Protein AF-A0ABB0MV59-F1 (afdb_monomer)

Solvent-accessible surface area (backbone atoms only — not comparable to full-atom values): 9216 Å² total; per-residue (Å²): 132,87,84,81,88,89,88,84,82,90,87,86,90,86,86,88,83,87,84,91,82,91,83,87,83,91,87,90,88,86,78,86,83,82,90,78,93,70,85,70,74,89,66,72,80,82,77,83,71,72,89,76,70,71,73,76,52,48,68,71,62,55,67,70,45,99,69,87,51,72,79,64,61,74,44,46,90,64,86,70,94,66,78,90,69,59,82,79,73,51,80,80,67,83,74,87,55,64,52,76,43,59,46,84,85,83,60,47,76,77,44,76,52,63,60,81,76,81,78,82,128

Radius of gyration: 34.68 Å; Cα contacts (8 Å, |Δi|>4): 47; chains: 1; bounding box: 92×72×54 Å

Secondary structure (DSSP, 8-state):
-------------------------------------------------------PPPHHHHTTSSS--HHHHTT-SS--SS-SS-GGG-TT-----EEEEE-SSS--EEEEEEPPP----

pLDDT: mean 70.98, std 25.79, range [32.22, 98.38]

Sequence (121 aa):
MSGSNPKAAAAASAAGPGGLVAGKEEKKKAGGGVLNRLKARRQAPHHAADDGVGAAVTEQELLALDTIRPEHVLRLSRVTENYLCKPEDNIYSIDFTRFKIRDLETGTVLFEIAKPCVSGG

InterPro domains:
  IPR008015 GMP phosphodiesterase, delta subunit [PF05351] (88-117)
  IPR014756 Immunoglobulin E-set [SSF81296] (86-117)
  IPR037036 GMP phosphodiesterase, delta subunit superfamily [G3DSA:2.70.50.40] (55-121)
  IPR051519 PDE6D/unc-119 myristoyl-binding [PTHR12951] (14-118)

Nearest PDB structures (foldseek):
  7ok7-assembly1_I  TM=8.625E-01  e=9.254E-06  Homo sapiens

Mean predicted aligned error: 19.19 Å

Organism: Homo sapie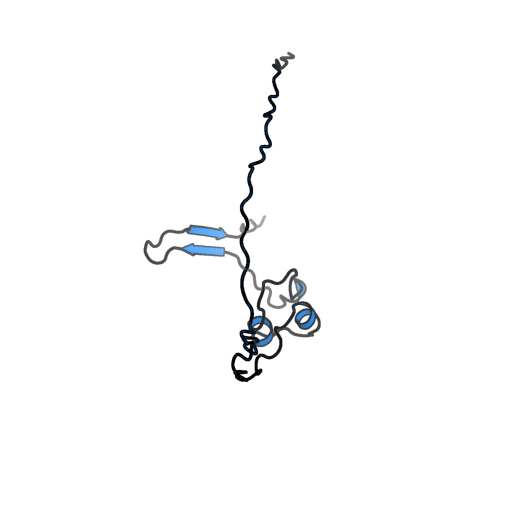ns (NCBI:txid9606)

Structure (mmCIF, N/CA/C/O backbone):
data_AF-A0ABB0MV59-F1
#
_entry.id   AF-A0ABB0MV59-F1
#
loop_
_atom_site.group_PDB
_atom_site.id
_atom_site.type_symbol
_atom_site.label_atom_id
_atom_site.label_alt_id
_atom_site.label_comp_id
_atom_site.label_asym_id
_atom_site.label_entity_id
_atom_site.label_seq_id
_atom_site.pdbx_PDB_ins_code
_atom_site.Cartn_x
_atom_site.Cartn_y
_atom_site.Cartn_z
_atom_site.occupancy
_atom_site.B_iso_or_equiv
_atom_site.auth_seq_id
_atom_site.auth_comp_id
_atom_site.auth_asym_id
_atom_site.auth_atom_id
_atom_site.pdbx_PDB_model_num
ATOM 1 N N . MET A 1 1 ? -15.413 51.330 8.757 1.00 45.03 1 MET A N 1
ATOM 2 C CA . MET A 1 1 ? -14.904 50.770 10.028 1.00 45.03 1 MET A CA 1
ATOM 3 C C . MET A 1 1 ? -14.125 49.498 9.690 1.00 45.03 1 MET A C 1
ATOM 5 O O . MET A 1 1 ? -14.717 48.443 9.604 1.00 45.03 1 MET A O 1
ATOM 9 N N . SER A 1 2 ? -12.868 49.530 9.238 1.00 42.66 2 SER A N 1
ATOM 10 C CA . SER A 1 2 ? -11.679 50.167 9.834 1.00 42.66 2 SER A CA 1
ATOM 11 C C . SER A 1 2 ? -11.594 49.922 11.341 1.00 42.66 2 SER A C 1
ATOM 13 O O . SER A 1 2 ? -12.434 50.427 12.081 1.00 42.66 2 SER A O 1
ATOM 15 N N . GLY A 1 3 ? -10.610 49.118 11.747 1.00 43.97 3 GLY A N 1
ATOM 16 C CA . GLY A 1 3 ? -10.424 48.585 13.099 1.00 43.97 3 GLY A CA 1
ATOM 17 C C . GLY A 1 3 ? -9.113 47.803 13.158 1.00 43.97 3 GLY A C 1
ATOM 18 O O . GLY A 1 3 ? -9.110 46.576 13.141 1.00 43.97 3 GLY A O 1
ATOM 19 N N . SER A 1 4 ? -7.997 48.529 13.098 1.00 54.97 4 SER A N 1
ATOM 20 C CA . SER A 1 4 ? -6.651 47.965 12.975 1.00 54.97 4 SER A CA 1
ATOM 21 C C . SER A 1 4 ? -6.142 47.301 14.257 1.00 54.97 4 SER A C 1
ATOM 23 O O . SER A 1 4 ? -6.467 47.704 15.370 1.00 54.97 4 SER A O 1
ATOM 25 N N . ASN A 1 5 ? -5.251 46.331 14.064 1.00 48.41 5 ASN A N 1
ATOM 26 C CA . ASN A 1 5 ? -4.416 45.701 15.085 1.00 48.41 5 ASN A CA 1
ATOM 27 C C . ASN A 1 5 ? -3.497 46.713 15.815 1.00 48.41 5 ASN A C 1
ATOM 29 O O . ASN A 1 5 ? -3.021 47.650 15.168 1.00 48.41 5 ASN A O 1
ATOM 33 N N . PRO A 1 6 ? -3.112 46.475 17.084 1.00 61.44 6 PRO A N 1
ATOM 34 C CA . PRO A 1 6 ? -1.878 47.012 1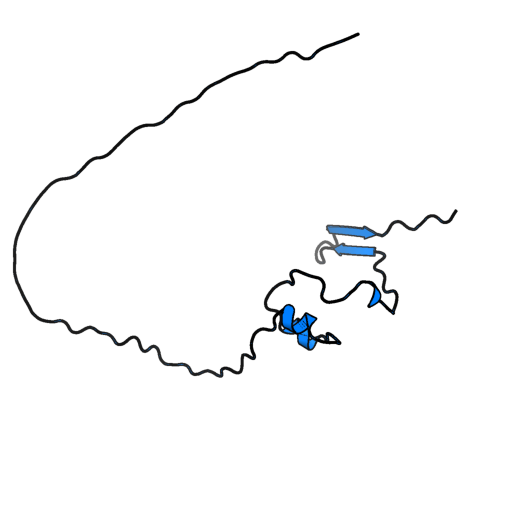7.648 1.00 61.44 6 PRO A CA 1
ATOM 35 C C . PRO A 1 6 ? -0.785 45.941 17.831 1.00 61.44 6 PRO A C 1
ATOM 37 O O . PRO A 1 6 ? -1.031 44.754 18.022 1.00 61.44 6 PRO A O 1
ATOM 40 N N . LYS A 1 7 ? 0.464 46.405 17.770 1.00 41.66 7 LYS A N 1
ATOM 41 C CA . LYS A 1 7 ? 1.715 45.633 17.763 1.00 41.66 7 LYS A CA 1
ATOM 42 C C . LYS A 1 7 ? 2.572 46.028 18.969 1.00 41.66 7 LYS A C 1
ATOM 44 O O . LYS A 1 7 ? 2.777 47.218 19.182 1.00 41.66 7 LYS A O 1
ATOM 49 N N . ALA A 1 8 ? 3.186 45.053 19.637 1.00 42.38 8 ALA A N 1
ATOM 50 C CA . ALA A 1 8 ? 4.416 45.207 20.427 1.00 42.38 8 ALA A CA 1
ATOM 51 C C . ALA A 1 8 ? 5.175 43.860 20.353 1.00 42.38 8 ALA A C 1
ATOM 53 O O . ALA A 1 8 ? 4.557 42.832 20.591 1.00 42.38 8 ALA A O 1
ATOM 54 N N . ALA A 1 9 ? 6.399 43.695 19.836 1.00 37.38 9 ALA A N 1
ATOM 55 C CA . ALA A 1 9 ? 7.664 44.442 19.907 1.00 37.38 9 ALA A CA 1
ATOM 56 C C . ALA A 1 9 ? 8.559 44.056 21.107 1.00 37.38 9 ALA A C 1
ATOM 58 O O . ALA A 1 9 ? 8.314 44.533 22.204 1.00 37.38 9 ALA A O 1
ATOM 59 N N . ALA A 1 10 ? 9.648 43.323 20.785 1.00 38.97 10 ALA A N 1
ATOM 60 C CA . ALA A 1 10 ? 11.014 43.410 21.355 1.00 38.97 10 ALA A CA 1
ATOM 61 C C . ALA A 1 10 ? 11.205 43.013 22.849 1.00 38.97 10 ALA A C 1
ATOM 63 O O . ALA A 1 10 ? 10.293 43.156 23.643 1.00 38.97 10 ALA A O 1
ATOM 64 N N . ALA A 1 11 ? 12.338 42.510 23.365 1.00 36.06 11 ALA A N 1
ATOM 65 C CA . ALA A 1 11 ? 13.629 42.002 22.848 1.00 36.06 11 ALA A CA 1
ATOM 66 C C . ALA A 1 11 ? 14.105 40.877 23.841 1.00 36.06 11 ALA A C 1
ATOM 68 O O . ALA A 1 11 ? 13.252 40.341 24.539 1.00 36.06 11 ALA A O 1
ATOM 69 N N . ALA A 1 12 ? 15.355 40.410 24.015 1.00 37.72 12 ALA A N 1
ATOM 70 C CA . ALA A 1 12 ? 16.694 40.759 23.514 1.00 37.72 12 ALA A CA 1
ATOM 71 C C . ALA A 1 12 ? 17.658 39.538 23.592 1.00 37.72 12 ALA A C 1
ATOM 73 O O . ALA A 1 12 ? 17.265 38.449 24.004 1.00 37.72 12 ALA A O 1
ATOM 74 N N . SER A 1 13 ? 18.925 39.730 23.210 1.00 39.53 13 SER A N 1
ATOM 75 C CA . SER A 1 13 ? 20.012 38.731 23.217 1.00 39.53 13 SER A CA 1
ATOM 76 C C . SER A 1 13 ? 20.725 38.586 24.573 1.00 39.53 13 SER A C 1
ATOM 78 O O . SER A 1 13 ? 20.823 39.560 25.316 1.00 39.53 13 SER A O 1
ATOM 80 N N . ALA A 1 14 ? 21.385 37.445 24.817 1.00 42.31 14 ALA A N 1
ATOM 81 C CA . ALA A 1 14 ? 22.545 37.361 25.716 1.00 42.31 14 ALA A CA 1
ATOM 82 C C . ALA A 1 14 ? 23.511 36.238 25.285 1.00 42.31 14 ALA A C 1
ATOM 84 O O . ALA A 1 14 ? 23.076 35.145 24.928 1.00 42.31 14 ALA A O 1
ATOM 85 N N . ALA A 1 15 ? 24.818 36.514 25.318 1.00 34.25 15 ALA A N 1
ATOM 86 C CA . ALA A 1 15 ? 25.889 35.558 25.020 1.00 34.25 15 ALA A CA 1
ATOM 87 C C . ALA A 1 15 ? 26.582 35.080 26.311 1.00 34.25 15 ALA A C 1
ATOM 89 O O . ALA A 1 15 ? 26.618 35.815 27.297 1.00 34.25 15 ALA A O 1
ATOM 90 N N . GLY A 1 16 ? 27.171 33.880 26.291 1.00 35.69 16 GLY A N 1
ATOM 91 C CA . GLY A 1 16 ? 27.962 33.323 27.396 1.00 35.69 16 GLY A CA 1
ATOM 92 C C . GLY A 1 16 ? 29.447 33.157 27.022 1.00 35.69 16 GLY A C 1
ATOM 93 O O . GLY A 1 16 ? 29.719 32.541 25.991 1.00 35.69 16 GLY A O 1
ATOM 94 N N . PRO A 1 17 ? 30.405 33.683 27.813 1.00 43.88 17 PRO A N 1
ATOM 95 C CA . PRO A 1 17 ? 31.842 33.5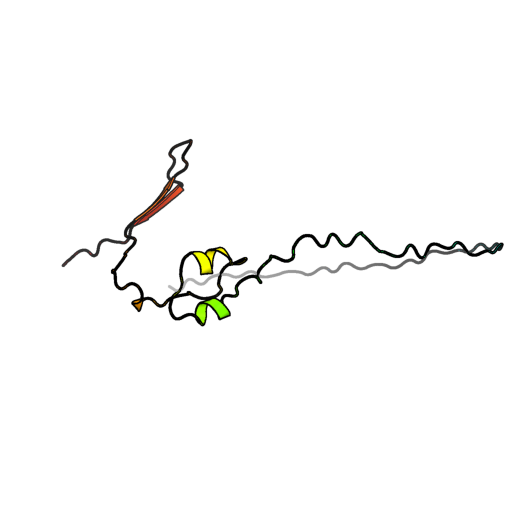36 27.563 1.00 43.88 17 PRO A CA 1
ATOM 96 C C . PRO A 1 17 ? 32.563 32.592 28.552 1.00 43.88 17 PRO A C 1
ATOM 98 O O . PRO A 1 17 ? 32.131 32.416 29.688 1.00 43.88 17 PRO A O 1
ATOM 101 N N . GLY A 1 18 ? 33.751 32.116 28.155 1.00 32.22 18 GLY A N 1
ATOM 102 C CA . GLY A 1 18 ? 34.775 31.543 29.048 1.00 32.22 18 GLY A CA 1
ATOM 103 C C . GLY A 1 18 ? 34.728 30.013 29.232 1.00 32.22 18 GLY A C 1
ATOM 104 O O . GLY A 1 18 ? 33.660 29.420 29.277 1.00 32.22 18 GLY A O 1
ATOM 105 N N . GLY A 1 19 ? 35.861 29.310 29.344 1.00 33.75 19 GLY A N 1
ATOM 106 C CA . GLY A 1 19 ? 37.255 29.774 29.280 1.00 33.75 19 GLY A CA 1
ATOM 107 C C . GLY A 1 19 ? 38.262 28.611 29.280 1.00 33.75 19 GLY A C 1
ATOM 108 O O . GLY A 1 19 ? 37.900 27.475 29.577 1.00 33.75 19 GLY A O 1
ATOM 109 N N . LEU A 1 20 ? 39.525 28.891 28.933 1.00 38.25 20 LEU A N 1
ATOM 110 C CA . LEU A 1 20 ? 40.618 27.907 28.930 1.00 38.25 20 LEU A CA 1
ATOM 111 C C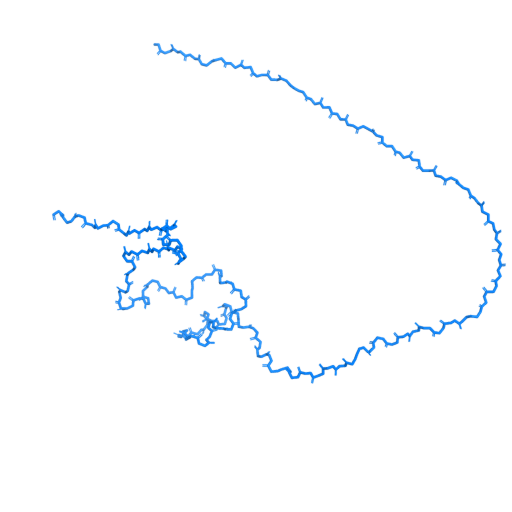 . LEU A 1 20 ? 41.488 28.014 30.192 1.00 38.25 20 LEU A C 1
ATOM 113 O O . LEU A 1 20 ? 41.897 29.110 30.562 1.00 38.25 20 LEU A O 1
ATOM 117 N N . VAL A 1 21 ? 41.866 26.867 30.762 1.00 41.94 21 VAL A N 1
ATOM 118 C CA . VAL A 1 21 ? 43.055 26.650 31.614 1.00 41.94 21 VAL A CA 1
ATOM 119 C C . VAL A 1 21 ? 43.341 25.134 31.545 1.00 41.94 21 VAL A C 1
ATOM 121 O O . VAL A 1 21 ? 42.414 24.350 31.700 1.00 41.94 21 VAL A O 1
ATOM 124 N N . ALA A 1 22 ? 44.492 24.598 31.119 1.00 35.44 22 ALA A N 1
ATOM 125 C CA . ALA A 1 22 ? 45.913 24.927 31.313 1.00 35.44 22 ALA A CA 1
ATOM 126 C C . ALA A 1 22 ? 46.456 24.493 32.692 1.00 35.44 22 ALA A C 1
ATOM 128 O O . ALA A 1 22 ? 46.539 25.289 33.623 1.00 35.44 22 ALA A O 1
ATOM 129 N N . GLY A 1 23 ? 46.844 23.214 32.799 1.00 41.12 23 GLY A N 1
ATOM 130 C CA . GLY A 1 23 ? 47.482 22.618 33.978 1.00 41.12 23 GLY A CA 1
ATOM 131 C C . GLY A 1 23 ? 48.948 22.226 33.739 1.00 41.12 23 GLY A C 1
ATOM 132 O O . GLY A 1 23 ? 49.269 21.550 32.763 1.00 41.12 23 GLY A O 1
ATOM 133 N N . LYS A 1 24 ? 49.817 22.653 34.659 1.00 42.78 24 LYS A N 1
ATOM 134 C CA . LYS A 1 24 ? 51.197 22.179 34.910 1.00 42.78 24 LYS A CA 1
ATOM 135 C 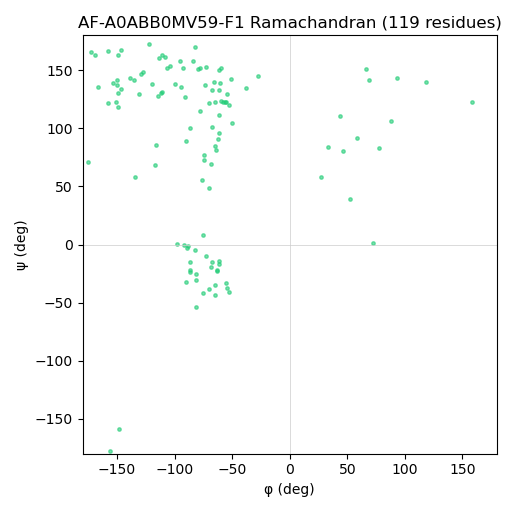C . LYS A 1 24 ? 51.151 20.899 35.800 1.00 42.78 24 LYS A C 1
ATOM 137 O O . LYS A 1 24 ? 50.081 20.595 36.310 1.00 42.78 24 LYS A O 1
ATOM 142 N N . GLU A 1 25 ? 52.191 20.094 36.074 1.00 37.97 25 GLU A N 1
ATOM 143 C CA . GLU A 1 25 ? 53.647 20.175 35.844 1.00 37.97 25 GLU A CA 1
ATOM 144 C C . GLU A 1 25 ? 54.322 18.768 35.866 1.00 37.97 25 GLU A C 1
ATOM 146 O O . GLU A 1 25 ? 53.750 17.776 36.307 1.00 37.97 25 GLU A O 1
ATOM 151 N N . GLU A 1 26 ? 55.569 18.735 35.391 1.00 38.34 26 GLU A N 1
ATOM 152 C CA . GLU A 1 26 ? 56.645 17.716 35.395 1.00 38.34 26 GLU A CA 1
ATOM 153 C C . GLU A 1 26 ? 56.758 16.633 36.516 1.00 38.34 26 GLU A C 1
ATOM 155 O O . GLU A 1 26 ? 56.655 16.957 37.696 1.00 38.34 26 GLU A O 1
ATOM 160 N N . LYS A 1 27 ? 57.206 15.395 36.160 1.00 39.19 27 LYS A N 1
ATOM 161 C CA . LYS A 1 27 ? 58.370 14.685 36.793 1.00 39.19 27 LYS A CA 1
ATOM 162 C C . LYS A 1 27 ? 58.899 13.449 36.022 1.00 39.19 27 LYS A C 1
ATOM 164 O O . LYS A 1 27 ? 58.143 12.580 35.606 1.00 39.19 27 LYS A O 1
ATOM 169 N N . LYS A 1 28 ? 60.233 13.336 35.896 1.00 41.44 28 LYS A N 1
ATOM 170 C CA . LYS A 1 28 ? 60.986 12.217 35.264 1.00 41.44 28 LYS A CA 1
ATOM 171 C C . LYS A 1 28 ? 61.104 10.957 36.146 1.00 41.44 28 LYS A C 1
ATOM 173 O O . LYS A 1 28 ? 61.330 11.103 37.345 1.00 41.44 28 LYS A O 1
ATOM 178 N N . LYS A 1 29 ? 61.227 9.769 35.521 1.00 34.50 29 LYS A N 1
ATOM 179 C CA . LYS A 1 29 ? 62.398 8.843 35.615 1.00 34.50 29 LYS A CA 1
ATOM 180 C C . LYS A 1 29 ? 62.308 7.712 34.565 1.00 34.50 29 LYS A C 1
ATOM 182 O O . LYS A 1 29 ? 61.265 7.518 33.956 1.00 34.50 29 LYS A O 1
ATOM 187 N N . ALA A 1 30 ? 63.433 7.039 34.307 1.00 41.75 30 ALA A N 1
ATOM 188 C CA . ALA A 1 30 ? 63.642 6.105 33.191 1.00 41.75 30 ALA A CA 1
ATOM 189 C C . ALA A 1 30 ? 63.778 4.635 33.639 1.00 41.75 30 ALA A C 1
ATOM 191 O O . ALA A 1 30 ? 64.137 4.389 34.790 1.00 41.75 30 ALA A O 1
ATOM 192 N N . GLY A 1 31 ? 63.620 3.682 32.707 1.00 35.91 31 GLY A N 1
ATOM 193 C CA . GLY A 1 31 ? 64.134 2.311 32.859 1.00 35.91 31 GLY A CA 1
ATOM 194 C C . GLY A 1 31 ? 63.444 1.243 31.998 1.00 35.91 31 GLY A C 1
ATOM 195 O O . GLY A 1 31 ? 62.251 1.032 32.161 1.00 35.91 31 GLY A O 1
ATOM 196 N N . GLY A 1 32 ? 64.223 0.528 31.165 1.00 37.97 32 GLY A N 1
ATOM 197 C CA . GLY A 1 32 ? 63.850 -0.732 30.481 1.00 37.97 32 GLY A CA 1
ATOM 198 C C . GLY A 1 32 ? 62.774 -0.614 29.381 1.00 37.97 32 GLY A C 1
ATOM 199 O O . GLY A 1 32 ? 61.831 0.147 29.499 1.00 37.97 32 GLY A O 1
ATOM 200 N N . GLY A 1 33 ? 62.825 -1.315 28.248 1.00 48.56 33 GLY A N 1
ATOM 201 C CA . GLY A 1 33 ? 63.574 -2.529 27.915 1.00 48.56 33 GLY A CA 1
ATOM 202 C C . GLY A 1 33 ? 62.604 -3.673 27.568 1.00 48.56 33 GLY A C 1
ATOM 203 O O . GLY A 1 33 ? 61.592 -3.831 28.232 1.00 48.56 33 GLY A O 1
ATOM 204 N N . VAL A 1 34 ? 62.936 -4.466 26.541 1.00 53.41 34 VAL A N 1
ATOM 205 C CA . VAL A 1 34 ? 62.308 -5.750 26.127 1.00 53.41 34 VAL A CA 1
ATOM 206 C C . VAL A 1 34 ? 60.803 -5.804 25.760 1.00 53.41 34 VAL A C 1
ATOM 208 O O . VAL A 1 34 ? 59.928 -6.154 26.541 1.00 53.41 34 VAL A O 1
ATOM 211 N N . LEU A 1 35 ? 60.543 -5.626 24.458 1.00 56.75 35 LEU A N 1
ATOM 212 C CA . LEU A 1 35 ? 59.888 -6.616 23.575 1.00 56.75 35 LEU A CA 1
ATOM 213 C C . LEU A 1 35 ? 58.807 -7.562 24.168 1.00 56.75 35 LEU A C 1
ATOM 215 O O . LEU A 1 35 ? 59.078 -8.747 24.348 1.00 56.75 35 LEU A O 1
ATOM 219 N N . ASN A 1 36 ? 57.542 -7.126 24.265 1.00 51.47 36 ASN A N 1
ATOM 220 C CA . ASN A 1 36 ? 56.398 -8.033 24.501 1.00 51.47 36 ASN A CA 1
ATOM 221 C C . ASN A 1 36 ? 55.365 -8.075 23.353 1.00 51.47 36 ASN A C 1
ATOM 223 O O . ASN A 1 36 ? 54.221 -7.644 23.452 1.00 51.47 36 ASN A O 1
ATOM 227 N N . ARG A 1 37 ? 55.810 -8.649 22.231 1.00 57.81 37 ARG A N 1
ATOM 228 C CA . ARG A 1 37 ? 55.186 -9.808 21.552 1.00 57.81 37 ARG A CA 1
ATOM 229 C C . ARG A 1 37 ? 53.665 -10.052 21.729 1.00 57.81 37 ARG A C 1
ATOM 231 O O . ARG A 1 37 ? 53.273 -11.158 22.081 1.00 57.81 37 ARG A O 1
ATOM 238 N N . LEU A 1 38 ? 52.801 -9.100 21.367 1.00 50.78 38 LEU A N 1
ATOM 239 C CA . LEU A 1 38 ? 51.363 -9.349 21.136 1.00 50.78 38 LEU A CA 1
ATOM 240 C C . LEU A 1 38 ? 50.840 -8.689 19.846 1.00 50.78 38 LEU A C 1
ATOM 242 O O . LEU A 1 38 ? 49.835 -7.983 19.835 1.00 50.78 38 LEU A O 1
ATOM 246 N N . LYS A 1 39 ? 51.440 -9.037 18.697 1.00 49.88 39 LYS A N 1
ATOM 247 C CA . LYS A 1 39 ? 50.647 -9.120 17.455 1.00 49.88 39 LYS A CA 1
ATOM 248 C C . LYS A 1 39 ? 49.801 -10.391 17.519 1.00 49.88 39 LYS A C 1
ATOM 250 O O . LYS A 1 39 ? 50.083 -11.376 16.840 1.00 49.88 39 LYS A O 1
ATOM 255 N N . ALA A 1 40 ? 48.775 -10.355 18.370 1.00 46.75 40 ALA A N 1
ATOM 256 C CA . ALA A 1 40 ? 47.678 -11.306 18.330 1.00 46.75 40 ALA A CA 1
ATOM 257 C C . ALA A 1 40 ? 47.002 -11.153 16.963 1.00 46.75 40 ALA A C 1
ATOM 259 O O . ALA A 1 40 ? 46.218 -10.235 16.723 1.00 46.75 40 ALA A O 1
ATOM 260 N N . ARG A 1 41 ? 47.407 -12.025 16.037 1.00 52.06 41 ARG A N 1
ATOM 261 C CA . ARG A 1 41 ? 46.828 -12.210 14.710 1.00 52.06 41 ARG A CA 1
ATOM 262 C C . ARG A 1 41 ? 45.321 -12.359 14.899 1.00 52.06 41 ARG A C 1
ATOM 264 O O . ARG A 1 41 ? 44.872 -13.400 15.368 1.00 52.06 41 ARG A O 1
ATOM 271 N N . ARG A 1 42 ? 44.561 -11.303 14.571 1.00 59.12 42 ARG A N 1
ATOM 272 C CA . ARG A 1 42 ? 43.093 -11.315 14.522 1.00 59.12 42 ARG A CA 1
ATOM 273 C C . ARG A 1 42 ? 42.660 -12.280 13.424 1.00 59.12 42 ARG A C 1
ATOM 275 O O . ARG A 1 42 ? 42.372 -11.882 12.303 1.00 59.12 42 ARG A O 1
ATOM 282 N N . GLN A 1 43 ? 42.659 -13.556 13.763 1.00 53.12 43 GLN A N 1
ATOM 283 C CA . GLN A 1 43 ? 41.898 -14.582 13.087 1.00 53.12 43 GLN A CA 1
ATOM 284 C C . GLN A 1 43 ? 40.906 -15.087 14.119 1.00 53.12 43 GLN A C 1
ATOM 286 O O . GLN A 1 43 ? 41.148 -16.057 14.831 1.00 53.12 43 GLN A O 1
ATOM 291 N N . ALA A 1 44 ? 39.783 -14.369 14.194 1.00 41.66 44 ALA A N 1
ATOM 292 C CA . ALA A 1 44 ? 38.537 -15.047 14.495 1.00 41.66 44 ALA A CA 1
ATOM 293 C C . ALA A 1 44 ? 38.422 -16.234 13.518 1.00 41.66 44 ALA A C 1
ATOM 295 O O . ALA A 1 44 ? 38.859 -16.100 12.366 1.00 41.66 44 ALA A O 1
ATOM 296 N N . PRO A 1 45 ? 37.898 -17.390 13.952 1.00 39.97 45 PRO A N 1
ATOM 297 C CA . PRO A 1 45 ? 37.647 -18.478 13.025 1.00 39.97 45 PRO A CA 1
ATOM 298 C C . PRO A 1 45 ? 36.773 -17.946 11.889 1.00 39.97 45 PRO A C 1
ATOM 300 O O . PRO A 1 45 ? 35.733 -17.333 12.139 1.00 39.97 45 PRO A O 1
ATOM 303 N N . HIS A 1 46 ? 37.193 -18.188 10.645 1.00 47.94 46 HIS A N 1
ATOM 304 C CA . HIS A 1 46 ? 36.261 -18.163 9.528 1.00 47.94 46 HIS A CA 1
ATOM 305 C C . HIS A 1 46 ? 35.247 -19.277 9.793 1.00 47.94 46 HIS A C 1
ATOM 307 O O . HIS A 1 46 ? 35.448 -20.425 9.400 1.00 47.94 46 HIS A O 1
ATOM 313 N N . HIS A 1 47 ? 34.153 -18.930 10.469 1.00 43.91 47 HIS A N 1
ATOM 314 C CA . HIS A 1 47 ? 32.897 -19.630 10.284 1.00 43.91 47 HIS A CA 1
ATOM 315 C C . HIS A 1 47 ? 32.474 -19.361 8.842 1.00 43.91 47 HIS A C 1
ATOM 317 O O . HIS A 1 47 ? 31.720 -18.435 8.562 1.00 43.91 47 HIS A O 1
ATOM 323 N N . ALA A 1 48 ? 33.006 -20.173 7.927 1.00 44.91 48 ALA A N 1
ATOM 324 C CA . ALA A 1 48 ? 32.438 -20.390 6.608 1.00 44.91 48 ALA A CA 1
ATOM 325 C C . ALA A 1 48 ? 31.122 -21.161 6.797 1.00 44.91 48 ALA A C 1
ATOM 327 O O . ALA A 1 48 ? 31.027 -22.356 6.528 1.00 44.91 48 ALA A O 1
ATOM 328 N N . ALA A 1 49 ? 30.141 -20.472 7.374 1.00 45.09 49 ALA A N 1
ATOM 329 C CA . ALA A 1 49 ? 28.768 -20.913 7.458 1.00 45.09 49 ALA A CA 1
ATOM 330 C C . ALA A 1 49 ? 28.058 -20.380 6.214 1.00 45.09 49 ALA A C 1
ATOM 332 O O . ALA A 1 49 ? 27.538 -19.272 6.233 1.00 45.09 49 ALA A O 1
ATOM 333 N N . ASP A 1 50 ? 28.107 -21.189 5.157 1.00 47.59 50 ASP A N 1
ATOM 334 C CA . ASP A 1 50 ? 27.074 -21.261 4.123 1.00 47.59 50 ASP A CA 1
ATOM 335 C C . ASP A 1 50 ? 26.569 -19.903 3.588 1.00 47.59 50 ASP A C 1
ATOM 337 O O . ASP A 1 50 ? 25.491 -19.431 3.948 1.00 47.59 50 ASP A O 1
ATOM 341 N N . ASP A 1 51 ? 27.323 -19.293 2.663 1.00 48.09 51 ASP A N 1
ATOM 342 C CA . ASP A 1 51 ? 26.888 -18.130 1.864 1.00 48.09 51 ASP A CA 1
ATOM 343 C C . ASP A 1 51 ? 25.803 -18.516 0.822 1.00 48.09 51 ASP A C 1
ATOM 345 O O . ASP A 1 51 ? 25.844 -18.149 -0.352 1.00 48.09 51 ASP A 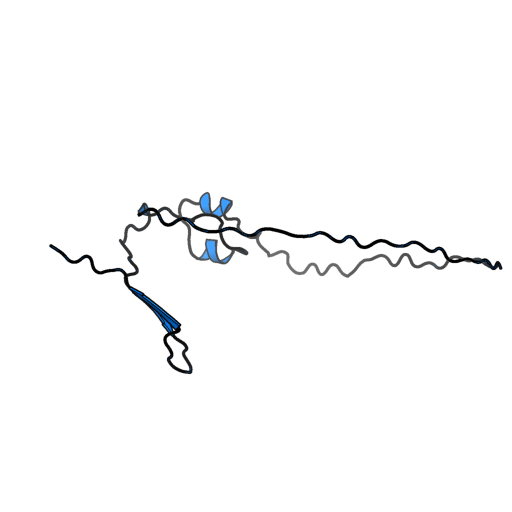O 1
ATOM 349 N N . GLY A 1 52 ? 24.776 -19.244 1.273 1.00 51.09 52 GLY A N 1
ATOM 350 C CA . GLY A 1 52 ? 23.493 -19.440 0.596 1.00 51.09 52 GLY A CA 1
ATOM 351 C C . GLY A 1 52 ? 22.572 -18.214 0.686 1.00 51.09 52 GLY A C 1
ATOM 352 O O . GLY A 1 52 ? 21.407 -18.279 0.289 1.00 51.09 52 GLY A O 1
ATOM 353 N N . VAL A 1 53 ? 23.074 -17.080 1.193 1.00 54.28 53 VAL A N 1
ATOM 354 C CA . VAL A 1 53 ? 22.374 -15.789 1.221 1.00 54.28 53 VAL A CA 1
ATOM 355 C C . VAL A 1 53 ? 22.360 -15.200 -0.190 1.00 54.28 53 VAL A C 1
ATOM 357 O O . VAL A 1 53 ? 23.122 -14.296 -0.530 1.00 54.28 53 VAL A O 1
ATOM 360 N N . GLY A 1 54 ? 21.472 -15.729 -1.035 1.00 60.28 54 GLY A N 1
ATOM 361 C CA . GLY A 1 54 ? 21.221 -15.182 -2.364 1.00 60.28 54 GLY A CA 1
ATOM 362 C C . GLY A 1 54 ? 20.904 -13.691 -2.257 1.00 60.28 54 GLY A C 1
ATOM 363 O O . GLY A 1 54 ? 19.930 -13.328 -1.589 1.00 60.28 54 GLY A O 1
ATOM 364 N N . ALA A 1 55 ? 21.732 -12.864 -2.907 1.00 68.12 55 ALA A N 1
ATOM 365 C CA . ALA A 1 55 ? 21.798 -11.408 -2.752 1.00 68.12 55 ALA A CA 1
ATOM 366 C C . ALA A 1 55 ? 20.424 -10.746 -2.557 1.00 68.12 55 ALA A C 1
ATOM 368 O O . ALA A 1 55 ? 19.464 -11.080 -3.257 1.00 68.12 55 ALA A O 1
ATOM 369 N N . ALA A 1 56 ? 20.331 -9.830 -1.587 1.00 78.62 56 ALA A N 1
ATOM 370 C CA . ALA A 1 56 ? 19.085 -9.140 -1.264 1.00 78.62 56 ALA A CA 1
ATOM 371 C C . ALA A 1 56 ? 18.525 -8.450 -2.516 1.00 78.62 56 ALA A C 1
ATOM 373 O O . ALA A 1 56 ? 19.212 -7.630 -3.123 1.00 78.62 56 ALA A O 1
ATOM 374 N N . VAL A 1 57 ? 17.291 -8.803 -2.886 1.00 90.06 57 VAL A N 1
ATOM 375 C CA . VAL A 1 57 ? 16.667 -8.318 -4.121 1.00 90.06 57 VAL A CA 1
ATOM 376 C C . VAL A 1 57 ? 16.416 -6.821 -3.997 1.00 90.06 57 VAL A C 1
ATOM 378 O O . VAL A 1 57 ? 15.897 -6.342 -2.986 1.00 90.06 57 VAL A O 1
ATOM 381 N N . THR A 1 58 ? 16.796 -6.078 -5.026 1.00 93.62 58 THR A N 1
ATOM 382 C CA . THR A 1 58 ? 16.598 -4.635 -5.112 1.00 93.62 58 THR A CA 1
ATOM 383 C C . THR A 1 58 ? 15.293 -4.302 -5.831 1.00 93.62 58 THR A C 1
ATOM 385 O O . THR A 1 58 ? 14.832 -5.029 -6.707 1.00 93.62 58 THR A O 1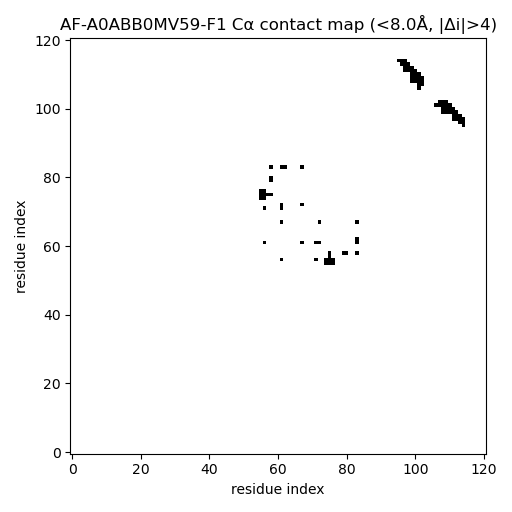
ATOM 388 N N . GLU A 1 59 ? 14.705 -3.152 -5.504 1.00 95.44 59 GLU A N 1
ATOM 389 C CA . GLU A 1 59 ? 13.535 -2.619 -6.216 1.00 95.44 59 GLU A CA 1
ATOM 390 C C . GLU A 1 59 ? 13.782 -2.493 -7.728 1.00 95.44 59 GLU A C 1
ATOM 392 O O . GLU A 1 59 ? 12.910 -2.823 -8.524 1.00 95.44 59 GLU A O 1
ATOM 397 N N . GLN A 1 60 ? 14.996 -2.103 -8.132 1.00 93.88 60 GLN A N 1
ATOM 398 C CA . GLN A 1 60 ? 15.368 -1.966 -9.540 1.00 93.88 60 GLN A CA 1
ATOM 399 C C . GLN A 1 60 ? 15.360 -3.305 -10.294 1.00 93.88 60 GLN A C 1
ATOM 401 O O . GLN A 1 60 ? 15.007 -3.334 -11.471 1.00 93.88 60 GLN A O 1
ATOM 406 N N . GLU A 1 61 ? 15.726 -4.406 -9.631 1.00 94.19 61 GLU A N 1
ATOM 407 C CA . GLU A 1 61 ? 15.620 -5.756 -10.196 1.00 94.19 61 GLU A CA 1
ATOM 408 C C . GLU A 1 61 ? 14.157 -6.191 -10.318 1.00 94.19 61 GLU A C 1
ATOM 410 O O . GLU A 1 61 ? 13.796 -6.792 -11.323 1.00 94.19 61 GLU A O 1
ATOM 415 N N . LEU A 1 62 ? 13.298 -5.847 -9.347 1.00 95.62 62 LEU A N 1
ATOM 416 C CA . LEU A 1 62 ? 11.860 -6.136 -9.421 1.00 95.62 62 LEU A CA 1
ATOM 417 C C . LEU A 1 62 ? 11.169 -5.375 -10.556 1.00 95.62 62 LEU A C 1
ATOM 419 O O . LEU A 1 62 ? 10.383 -5.966 -11.289 1.00 95.62 62 LEU A O 1
ATOM 423 N N . LEU A 1 63 ? 11.488 -4.089 -10.722 1.00 94.44 63 LEU A N 1
ATOM 424 C CA . LEU A 1 63 ? 10.959 -3.236 -11.792 1.00 94.44 63 LEU A CA 1
ATOM 425 C C . LEU A 1 63 ? 11.444 -3.645 -13.195 1.00 94.44 63 LEU A C 1
ATOM 427 O O . LEU A 1 63 ? 10.873 -3.200 -14.187 1.00 94.44 63 LEU A O 1
ATOM 431 N N . ALA A 1 64 ? 12.484 -4.479 -13.287 1.00 93.75 64 ALA A N 1
ATOM 432 C CA . ALA A 1 64 ? 12.966 -5.056 -14.541 1.00 93.75 64 ALA A CA 1
ATOM 433 C C . ALA A 1 64 ? 12.272 -6.385 -14.915 1.00 93.75 64 ALA A C 1
ATOM 435 O O . ALA A 1 64 ? 12.591 -6.956 -15.958 1.00 93.75 64 ALA A O 1
ATOM 436 N N . LEU A 1 65 ? 11.353 -6.896 -14.085 1.00 93.19 65 LEU A N 1
ATOM 437 C CA . LEU A 1 65 ? 10.589 -8.116 -14.355 1.00 93.19 65 LEU A CA 1
ATOM 438 C C . LEU A 1 65 ? 9.237 -7.792 -15.002 1.00 93.19 65 LEU A C 1
ATOM 440 O O . LEU A 1 65 ? 8.481 -6.975 -14.485 1.00 93.19 65 LEU A O 1
ATOM 444 N N . ASP A 1 66 ? 8.869 -8.542 -16.044 1.00 92.88 66 ASP A N 1
ATOM 445 C CA . ASP A 1 66 ? 7.546 -8.443 -16.688 1.00 92.88 66 ASP A CA 1
ATOM 446 C C . ASP A 1 66 ? 6.383 -8.824 -15.752 1.00 92.88 66 ASP A C 1
ATOM 448 O O . ASP A 1 66 ? 5.226 -8.488 -15.998 1.00 92.88 66 ASP A O 1
ATOM 452 N N . THR A 1 67 ? 6.647 -9.599 -14.696 1.00 95.25 67 THR A N 1
ATOM 453 C CA . THR A 1 67 ? 5.630 -10.030 -13.727 1.00 95.25 67 THR A CA 1
ATOM 454 C C . THR A 1 67 ? 6.250 -10.254 -12.354 1.00 95.25 67 THR A C 1
ATOM 456 O O . THR A 1 67 ? 7.138 -11.092 -12.169 1.00 95.25 67 THR A O 1
ATOM 459 N N . ILE A 1 68 ? 5.734 -9.538 -11.358 1.00 96.25 68 ILE A N 1
ATOM 460 C CA . ILE A 1 68 ? 6.158 -9.666 -9.965 1.00 96.25 68 ILE A CA 1
ATOM 461 C C . ILE A 1 68 ? 5.284 -10.710 -9.264 1.00 96.25 68 ILE A C 1
ATOM 463 O O . ILE A 1 68 ? 4.057 -10.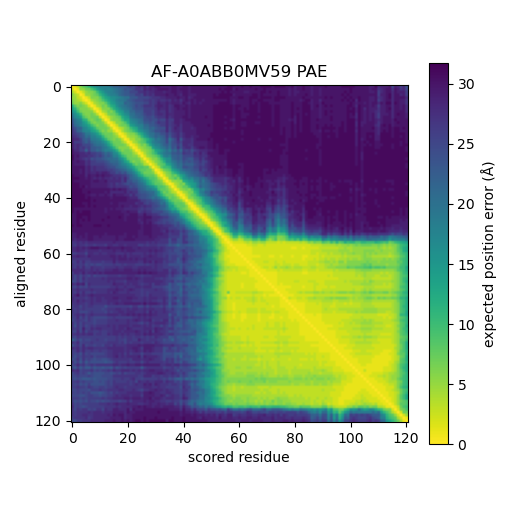647 -9.291 1.00 96.25 68 ILE A O 1
ATOM 467 N N . ARG A 1 69 ? 5.937 -11.693 -8.641 1.00 95.50 69 ARG A N 1
ATOM 468 C CA . ARG A 1 69 ? 5.315 -12.817 -7.931 1.00 95.50 69 ARG A CA 1
ATOM 469 C C . ARG A 1 69 ? 5.619 -12.723 -6.426 1.00 95.50 69 ARG A C 1
ATOM 471 O O . ARG A 1 69 ? 6.582 -12.043 -6.059 1.00 95.50 69 ARG A O 1
ATOM 478 N N . PRO A 1 70 ? 4.851 -13.390 -5.540 1.00 96.31 70 PRO A N 1
ATOM 479 C CA . PRO A 1 70 ? 5.053 -13.302 -4.091 1.00 96.31 70 PRO A CA 1
ATOM 480 C C . PRO A 1 70 ? 6.489 -13.609 -3.640 1.00 96.31 70 PRO A C 1
ATOM 482 O O . PRO A 1 70 ? 7.044 -12.897 -2.807 1.00 96.31 70 PRO A O 1
ATOM 485 N N . GLU A 1 71 ? 7.137 -14.611 -4.236 1.00 94.38 71 GLU A N 1
ATOM 486 C CA . GLU A 1 71 ? 8.521 -14.984 -3.923 1.00 94.38 71 GLU A CA 1
ATOM 487 C C . GLU A 1 71 ? 9.557 -13.892 -4.247 1.00 94.38 71 GLU A C 1
ATOM 489 O O . GLU A 1 71 ? 10.632 -13.875 -3.647 1.00 94.38 71 GLU A O 1
ATOM 494 N N . HIS A 1 72 ? 9.243 -12.962 -5.158 1.00 93.31 72 HIS A N 1
ATOM 495 C CA . HIS A 1 72 ? 10.138 -11.860 -5.504 1.00 93.31 72 HIS A CA 1
ATOM 496 C C . HIS A 1 72 ? 10.135 -10.788 -4.399 1.00 93.31 72 HIS A C 1
ATOM 498 O O . HIS A 1 72 ? 11.195 -10.300 -4.009 1.00 93.31 72 HIS A O 1
ATOM 504 N N . VAL A 1 73 ? 8.958 -10.462 -3.847 1.00 95.31 73 VAL A N 1
ATOM 505 C CA . VAL A 1 73 ? 8.806 -9.425 -2.805 1.00 95.31 73 VAL A CA 1
ATOM 506 C C . VAL A 1 73 ? 9.142 -9.920 -1.398 1.00 95.31 73 VAL A C 1
ATOM 508 O O . VAL A 1 73 ? 9.596 -9.130 -0.576 1.00 95.31 73 VAL A O 1
ATOM 511 N N . LEU A 1 74 ? 9.020 -11.225 -1.121 1.00 95.00 74 LEU A N 1
ATOM 512 C CA . LEU A 1 74 ? 9.409 -11.825 0.169 1.00 95.00 74 LEU A CA 1
ATOM 513 C C . LEU A 1 74 ? 10.908 -11.677 0.502 1.00 95.00 74 LEU A C 1
ATOM 515 O O . LEU A 1 74 ? 11.304 -11.897 1.645 1.00 95.00 74 LEU A O 1
ATOM 519 N N . ARG A 1 75 ? 11.742 -11.314 -0.481 1.00 90.62 75 ARG A N 1
ATOM 520 C CA . ARG A 1 75 ? 13.192 -11.100 -0.329 1.00 90.62 75 ARG A CA 1
ATOM 521 C C . ARG A 1 75 ? 13.587 -9.626 -0.163 1.00 90.62 75 ARG A C 1
ATOM 523 O O . ARG A 1 75 ? 14.779 -9.342 -0.042 1.00 90.62 75 ARG A O 1
ATOM 530 N N . LEU A 1 76 ? 12.626 -8.698 -0.156 1.00 94.06 76 LEU A N 1
ATOM 531 C CA . LEU A 1 76 ? 12.882 -7.279 0.094 1.00 94.06 76 LEU A CA 1
ATOM 532 C C . LEU A 1 76 ? 13.275 -7.052 1.560 1.00 94.06 76 LEU A C 1
ATOM 534 O O . LEU A 1 76 ? 12.510 -7.339 2.477 1.00 94.06 76 LEU A O 1
ATOM 538 N N . SER A 1 77 ? 14.462 -6.485 1.782 1.00 94.56 77 SER A N 1
ATOM 539 C CA . SER A 1 77 ? 14.961 -6.122 3.118 1.00 94.56 77 SER A CA 1
ATOM 540 C C . SER A 1 77 ? 14.570 -4.707 3.567 1.00 94.56 77 SER A C 1
ATOM 542 O O . SER A 1 77 ? 14.899 -4.297 4.681 1.00 94.56 77 SER A O 1
ATOM 544 N N . ARG A 1 78 ? 13.893 -3.943 2.701 1.00 94.12 78 ARG A N 1
ATOM 545 C CA . ARG A 1 78 ? 13.453 -2.562 2.934 1.00 94.12 78 ARG A CA 1
ATOM 546 C C . ARG A 1 78 ? 12.153 -2.267 2.184 1.00 94.12 78 ARG A C 1
ATOM 548 O O . ARG A 1 78 ? 11.803 -2.987 1.252 1.00 94.12 78 ARG A O 1
ATOM 555 N N . VAL A 1 79 ? 11.472 -1.192 2.579 1.00 96.25 79 VAL A N 1
ATOM 556 C CA . VAL A 1 79 ? 10.358 -0.618 1.807 1.00 96.25 79 VAL A CA 1
ATOM 557 C C . VAL A 1 79 ? 10.837 -0.157 0.427 1.00 96.25 79 VAL A C 1
ATOM 559 O O . VAL A 1 79 ? 12.001 0.224 0.280 1.00 96.25 79 VAL A O 1
ATOM 562 N N . THR A 1 80 ? 9.949 -0.190 -0.566 1.00 97.00 80 THR A N 1
ATOM 563 C CA . THR A 1 80 ? 10.215 0.397 -1.884 1.00 97.00 80 THR A CA 1
ATOM 564 C C . THR A 1 80 ? 10.012 1.910 -1.852 1.00 97.00 80 THR A C 1
ATOM 566 O O . THR A 1 80 ? 9.218 2.431 -1.067 1.00 97.00 80 THR A O 1
ATOM 569 N N . GLU A 1 81 ? 10.746 2.616 -2.702 1.00 96.62 81 GLU A N 1
ATOM 570 C CA . GLU A 1 81 ? 10.620 4.057 -2.920 1.00 96.62 81 GLU A CA 1
ATOM 571 C C . GLU A 1 81 ? 9.463 4.365 -3.886 1.00 96.62 81 GLU A C 1
ATOM 573 O O . GLU A 1 81 ? 8.794 5.388 -3.742 1.00 96.62 81 GLU A O 1
ATOM 578 N N . ASN A 1 82 ? 9.177 3.454 -4.825 1.00 95.88 82 ASN A N 1
ATOM 579 C CA . ASN A 1 82 ? 8.116 3.578 -5.823 1.00 95.88 82 ASN A CA 1
ATOM 580 C C . ASN A 1 82 ? 7.113 2.412 -5.760 1.00 95.88 82 ASN A C 1
ATOM 582 O O . ASN A 1 82 ? 7.300 1.411 -5.057 1.00 95.88 82 ASN A O 1
ATOM 586 N N . TYR A 1 83 ? 6.031 2.537 -6.533 1.00 96.75 83 TYR A N 1
ATOM 587 C CA . TYR A 1 83 ? 5.103 1.437 -6.788 1.00 96.75 83 TYR A CA 1
ATOM 588 C C . TYR A 1 83 ? 5.723 0.413 -7.743 1.00 96.75 83 TYR A C 1
ATOM 590 O O . TYR A 1 83 ? 6.314 0.769 -8.759 1.00 96.75 83 TYR A O 1
ATOM 598 N N . LEU A 1 84 ? 5.529 -0.868 -7.428 1.00 96.75 84 LEU A N 1
ATOM 599 C CA . LEU A 1 84 ? 6.002 -2.003 -8.226 1.00 96.75 84 LEU A CA 1
ATOM 600 C C . LEU A 1 84 ? 5.075 -2.366 -9.405 1.00 96.75 84 LEU A C 1
ATOM 602 O O . LEU A 1 84 ? 5.392 -3.259 -10.183 1.00 96.75 84 LEU A O 1
ATOM 606 N N . CYS A 1 85 ? 3.928 -1.701 -9.529 1.00 96.12 85 CYS A N 1
ATOM 607 C CA . CYS A 1 85 ? 2.951 -1.881 -10.600 1.00 96.12 85 CYS A CA 1
ATOM 608 C C . CYS A 1 85 ? 2.261 -0.549 -10.920 1.00 96.12 85 CYS A C 1
ATOM 610 O O . CYS A 1 85 ? 2.369 0.425 -10.166 1.00 96.12 85 CYS A O 1
ATOM 612 N N . LYS A 1 86 ? 1.548 -0.502 -12.044 1.00 95.56 86 LYS A N 1
ATOM 613 C CA . LYS A 1 86 ? 0.748 0.645 -12.475 1.00 95.56 86 LYS A CA 1
ATOM 614 C C . LYS A 1 86 ? -0.718 0.473 -12.050 1.00 95.56 86 LYS A C 1
ATOM 616 O O . LYS A 1 86 ? -1.168 -0.660 -11.870 1.00 95.56 86 LYS A O 1
ATOM 621 N N . PRO A 1 87 ? -1.508 1.558 -11.937 1.00 96.94 87 PRO A N 1
ATOM 622 C CA . PRO A 1 87 ? -2.944 1.458 -11.662 1.00 96.94 87 PRO A CA 1
ATOM 623 C C . PRO A 1 87 ? -3.704 0.588 -12.676 1.00 96.94 87 PRO A C 1
ATOM 625 O O . PRO A 1 87 ? -4.651 -0.103 -12.303 1.00 96.94 87 PRO A O 1
ATOM 628 N N . GLU A 1 88 ? -3.267 0.587 -13.938 1.00 97.56 88 GLU A N 1
ATOM 629 C CA . GLU A 1 88 ? -3.875 -0.182 -15.031 1.00 97.56 88 GLU A CA 1
ATOM 630 C C . GLU A 1 88 ? -3.697 -1.703 -14.875 1.00 97.56 88 GLU A C 1
ATOM 632 O O . GLU A 1 88 ? -4.477 -2.467 -15.443 1.00 97.56 88 GLU A O 1
ATOM 637 N N . ASP A 1 89 ? -2.736 -2.157 -14.059 1.00 96.44 89 ASP A N 1
ATOM 638 C CA . ASP A 1 89 ? -2.506 -3.583 -13.790 1.00 96.44 89 ASP A CA 1
ATOM 639 C C . ASP A 1 89 ? -3.607 -4.188 -12.886 1.00 96.44 89 ASP A C 1
ATOM 641 O O . ASP A 1 89 ? -3.715 -5.410 -12.753 1.00 96.44 89 ASP A O 1
ATOM 645 N N . ASN A 1 90 ? -4.489 -3.361 -12.303 1.00 97.44 90 ASN A N 1
ATOM 646 C CA . ASN A 1 90 ? -5.690 -3.796 -11.578 1.00 97.44 90 ASN A CA 1
ATOM 647 C C . ASN A 1 90 ? -6.817 -4.243 -12.536 1.00 97.44 90 ASN A C 1
ATOM 649 O O . ASN A 1 90 ? -7.952 -3.766 -12.473 1.00 97.44 90 ASN A O 1
ATOM 653 N N . ILE A 1 91 ? -6.517 -5.205 -13.412 1.00 98.00 91 ILE A N 1
ATOM 654 C CA . ILE A 1 91 ? -7.441 -5.732 -14.433 1.00 98.00 91 ILE A CA 1
ATOM 655 C C . ILE A 1 91 ? -8.711 -6.377 -13.849 1.00 98.00 91 ILE A C 1
ATOM 657 O O . ILE A 1 91 ? -9.702 -6.547 -14.554 1.00 98.00 91 ILE A O 1
ATOM 661 N N . TYR A 1 92 ? -8.700 -6.712 -12.556 1.00 98.25 92 TYR A N 1
ATOM 662 C CA . TYR A 1 92 ? -9.841 -7.274 -11.828 1.00 98.25 92 TYR A CA 1
ATOM 663 C C . TYR A 1 92 ? -10.713 -6.215 -11.138 1.00 98.25 92 TYR A C 1
ATOM 665 O O . TYR A 1 92 ? -11.702 -6.576 -10.505 1.00 98.25 92 TYR A O 1
ATOM 673 N N . SER A 1 93 ? -10.370 -4.924 -11.251 1.00 96.62 93 SER A N 1
ATOM 674 C CA . SER A 1 93 ? -11.094 -3.813 -10.611 1.00 96.62 93 SER A CA 1
ATOM 675 C C . SER A 1 93 ? -11.296 -4.013 -9.100 1.00 96.62 93 SER A C 1
ATOM 677 O O . SER A 1 93 ? -12.354 -3.705 -8.551 1.00 96.62 93 SER A O 1
ATOM 679 N N . ILE A 1 94 ? -10.279 -4.551 -8.416 1.00 97.81 94 ILE A N 1
ATOM 680 C CA . ILE A 1 94 ? -10.294 -4.737 -6.961 1.00 97.81 94 ILE A CA 1
ATOM 681 C C . ILE A 1 94 ? -10.344 -3.356 -6.315 1.00 97.81 94 ILE A C 1
ATOM 683 O O . ILE A 1 94 ? -9.447 -2.542 -6.544 1.00 97.81 94 ILE A O 1
ATOM 687 N N . ASP A 1 95 ? -11.364 -3.107 -5.492 1.00 96.38 95 ASP A N 1
ATOM 688 C CA . ASP A 1 95 ? -11.502 -1.844 -4.775 1.00 96.38 95 ASP A CA 1
ATOM 689 C C . ASP A 1 95 ? -11.783 -2.022 -3.277 1.00 96.38 95 ASP A C 1
ATOM 691 O O . ASP A 1 95 ? -12.710 -2.721 -2.861 1.00 96.38 95 ASP A O 1
ATOM 695 N N . PHE A 1 96 ? -10.994 -1.334 -2.452 1.00 96.19 96 PHE A N 1
ATOM 696 C CA . PHE A 1 96 ? -11.152 -1.324 -1.001 1.00 96.19 96 PHE A CA 1
ATOM 697 C C . PHE A 1 96 ? -12.157 -0.242 -0.591 1.00 96.19 96 PHE A C 1
ATOM 699 O O . PHE A 1 96 ? -11.835 0.943 -0.498 1.00 96.19 96 PHE A O 1
ATOM 706 N N . THR A 1 97 ? -13.396 -0.657 -0.324 1.00 96.75 97 THR A N 1
ATOM 707 C CA . THR A 1 97 ? -14.502 0.252 0.028 1.00 96.75 97 THR A CA 1
ATOM 708 C C . THR A 1 97 ? -14.588 0.578 1.522 1.00 96.75 97 THR A C 1
ATOM 710 O O . THR A 1 97 ? -15.151 1.612 1.887 1.00 96.75 97 THR A O 1
ATOM 713 N N . ARG A 1 98 ? -14.022 -0.264 2.398 1.00 96.94 98 ARG A N 1
ATOM 714 C CA . ARG A 1 98 ? -13.958 -0.060 3.855 1.00 96.94 98 ARG A CA 1
ATOM 715 C C . ARG A 1 98 ? -12.709 -0.709 4.449 1.00 96.94 98 ARG A C 1
ATOM 717 O O . ARG A 1 98 ? -12.348 -1.817 4.067 1.00 96.94 98 ARG A O 1
ATOM 724 N N . PHE A 1 99 ? -12.097 -0.045 5.425 1.00 97.94 99 PHE A N 1
ATOM 725 C CA . PHE A 1 99 ? -10.973 -0.553 6.209 1.00 97.94 99 PHE A CA 1
ATOM 726 C C . PHE A 1 99 ? -11.188 -0.253 7.697 1.00 97.94 99 PHE A C 1
ATOM 728 O O . PHE A 1 99 ? -11.706 0.807 8.052 1.00 97.94 99 PHE A O 1
ATOM 735 N N . LYS A 1 100 ? -10.818 -1.197 8.571 1.00 97.50 100 LYS A N 1
ATOM 736 C CA . LYS A 1 100 ? -11.071 -1.122 10.014 1.00 97.50 100 LYS A CA 1
ATOM 737 C C . LYS A 1 100 ? -9.986 -1.843 10.810 1.00 97.50 100 LYS A C 1
ATOM 739 O O . LYS A 1 100 ? -9.709 -3.010 10.549 1.00 97.50 100 LYS A O 1
ATOM 744 N N . ILE A 1 101 ? -9.444 -1.169 11.821 1.00 98.25 101 ILE A N 1
ATOM 745 C CA . ILE A 1 101 ? -8.541 -1.736 12.828 1.00 98.25 101 ILE A CA 1
ATOM 746 C C . ILE A 1 101 ? -9.280 -1.757 14.166 1.00 98.25 101 ILE A C 1
ATOM 748 O O . ILE A 1 101 ? -9.861 -0.752 14.586 1.00 98.25 101 ILE A O 1
ATOM 752 N N . ARG A 1 102 ? -9.237 -2.901 14.848 1.00 98.38 102 ARG A N 1
ATOM 753 C CA . ARG A 1 102 ? -9.717 -3.061 16.223 1.00 98.38 102 ARG A CA 1
ATOM 754 C C . ARG A 1 102 ? -8.631 -3.687 17.084 1.00 98.38 102 ARG A C 1
ATOM 756 O O . ARG A 1 102 ? -7.878 -4.526 16.593 1.00 98.38 102 ARG A O 1
ATOM 763 N N . ASP A 1 103 ? -8.612 -3.321 18.354 1.00 98.31 103 ASP A N 1
ATOM 764 C CA . ASP A 1 103 ? -7.987 -4.147 19.376 1.00 98.31 103 ASP A CA 1
ATOM 765 C C . ASP A 1 103 ? -8.780 -5.463 19.521 1.00 98.31 103 ASP A C 1
ATOM 767 O O . ASP A 1 103 ? -10.012 -5.473 19.434 1.00 98.31 103 ASP A O 1
ATOM 771 N N . LEU A 1 104 ? -8.073 -6.581 19.686 1.00 97.50 104 LEU A N 1
ATOM 772 C CA . LEU A 1 104 ? -8.669 -7.906 19.861 1.00 97.50 104 LEU A CA 1
ATOM 773 C C . LEU A 1 104 ? -9.008 -8.217 21.322 1.00 97.50 104 LEU A C 1
ATOM 775 O O . LEU A 1 104 ? -9.884 -9.048 21.543 1.00 97.50 104 LEU A O 1
ATOM 779 N N . GLU A 1 105 ? -8.357 -7.569 22.293 1.00 97.88 105 GLU A N 1
ATOM 780 C CA . GLU A 1 105 ? -8.618 -7.807 23.716 1.00 97.88 105 GLU A CA 1
ATOM 781 C C . GLU A 1 105 ? -9.850 -7.025 24.190 1.00 97.88 105 GLU A C 1
ATOM 783 O O . GLU A 1 105 ? -10.808 -7.613 24.688 1.00 97.88 105 GLU A O 1
ATOM 788 N N . THR A 1 106 ? -9.878 -5.707 23.970 1.00 98.06 106 THR A N 1
ATOM 789 C CA . THR A 1 106 ? -11.017 -4.858 24.374 1.00 98.06 106 THR A CA 1
ATOM 790 C C . THR A 1 106 ? -12.138 -4.782 23.335 1.00 98.06 106 THR A C 1
ATOM 792 O O . THR A 1 106 ? -13.226 -4.292 23.635 1.00 98.06 106 THR A O 1
ATOM 795 N N . GLY A 1 107 ? -11.883 -5.195 22.088 1.00 97.00 107 GLY A N 1
ATOM 796 C CA . GLY A 1 107 ? -12.793 -4.980 20.957 1.00 97.00 107 GLY A CA 1
ATOM 797 C C . GLY A 1 107 ? -12.871 -3.525 20.464 1.00 97.00 107 GLY A C 1
ATOM 798 O O . GLY A 1 107 ? -13.629 -3.241 19.531 1.00 97.00 107 GLY A O 1
ATOM 799 N N . THR A 1 108 ? -12.105 -2.602 21.060 1.00 98.12 108 THR A N 1
ATOM 800 C CA . THR A 1 108 ? -12.137 -1.166 20.742 1.00 98.12 108 THR A CA 1
ATOM 801 C C . THR A 1 108 ? -11.748 -0.910 19.288 1.00 98.12 108 THR A C 1
ATOM 803 O O . THR A 1 108 ? -10.738 -1.416 18.800 1.00 98.12 108 THR A O 1
ATOM 806 N N . VAL A 1 109 ? -12.529 -0.085 18.586 1.00 98.06 109 VAL A N 1
ATOM 807 C CA . VAL A 1 109 ? -12.205 0.356 17.222 1.00 98.06 109 VAL A CA 1
ATOM 808 C C . VAL A 1 109 ? -11.150 1.455 17.295 1.00 98.06 109 VAL A C 1
ATOM 810 O O . VAL A 1 109 ? -11.417 2.531 17.819 1.00 98.06 109 VAL A O 1
ATOM 813 N N . LEU A 1 110 ? -9.958 1.179 16.766 1.00 98.12 110 LEU A N 1
ATOM 814 C CA . LEU A 1 110 ? -8.825 2.110 16.775 1.00 98.12 110 LEU A CA 1
ATOM 815 C C . LEU A 1 110 ? -8.812 3.006 15.532 1.00 98.12 110 LEU A C 1
ATOM 817 O O . LEU A 1 110 ? -8.386 4.156 15.593 1.00 98.12 110 LEU A O 1
ATOM 821 N N . PHE A 1 111 ? -9.282 2.479 14.400 1.00 98.31 111 PHE A N 1
ATOM 822 C CA . PHE A 1 111 ? -9.395 3.209 13.142 1.00 98.31 111 PHE A CA 1
ATOM 823 C C . PHE A 1 111 ? -10.510 2.605 12.287 1.00 98.31 111 PHE A C 1
ATOM 825 O O . PHE A 1 111 ? -10.617 1.383 12.185 1.00 98.31 111 PHE A O 1
ATOM 832 N N . GLU A 1 112 ? -11.315 3.439 11.636 1.00 97.50 112 GLU A N 1
ATOM 833 C CA . GLU A 1 112 ? -12.256 3.003 10.605 1.00 97.50 112 GLU A CA 1
ATOM 834 C C . GLU A 1 112 ? -12.392 4.084 9.532 1.00 97.50 112 GLU A C 1
ATOM 836 O O . GLU A 1 112 ? -12.551 5.264 9.839 1.00 97.50 112 GLU A O 1
ATOM 841 N N . ILE A 1 113 ? -12.344 3.669 8.268 1.00 96.81 113 ILE A N 1
ATOM 842 C CA . ILE A 1 113 ? -12.594 4.522 7.108 1.00 96.81 113 ILE A CA 1
ATOM 843 C C . ILE A 1 113 ? -13.431 3.751 6.088 1.00 96.81 113 ILE A C 1
ATOM 845 O O . ILE A 1 113 ? -13.257 2.547 5.891 1.00 96.81 113 ILE A O 1
ATOM 849 N N . ALA A 1 114 ? -14.341 4.452 5.423 1.00 96.69 114 ALA A N 1
ATOM 850 C CA . ALA A 1 114 ? -15.079 3.949 4.276 1.00 96.69 114 ALA A CA 1
ATOM 851 C C . ALA A 1 114 ? -14.965 4.961 3.138 1.00 96.69 114 ALA A C 1
ATOM 853 O O . ALA A 1 114 ? -14.918 6.169 3.386 1.00 96.69 114 ALA A O 1
ATOM 854 N N . LYS A 1 115 ? -14.946 4.481 1.894 1.00 93.50 115 LYS A N 1
ATOM 855 C CA . LYS A 1 115 ? -15.126 5.367 0.746 1.00 93.50 115 LYS A CA 1
ATOM 856 C C . LYS A 1 115 ? -16.504 6.032 0.842 1.00 93.50 115 LYS A C 1
ATOM 858 O O . LYS A 1 115 ? -17.469 5.342 1.185 1.00 93.50 115 LYS A O 1
ATOM 863 N N . PRO A 1 116 ? -16.633 7.331 0.522 1.00 90.38 116 PRO A N 1
ATOM 864 C CA . PRO A 1 116 ? -17.941 7.935 0.333 1.00 90.38 116 PRO A CA 1
ATOM 865 C C . PRO A 1 116 ? -18.673 7.164 -0.766 1.00 90.38 116 PRO A C 1
ATOM 867 O O . PRO A 1 116 ? -18.164 7.050 -1.882 1.00 90.38 116 PRO A O 1
ATOM 870 N N . CYS A 1 117 ? -19.853 6.624 -0.463 1.00 76.75 117 CYS A N 1
ATOM 871 C CA . CYS A 1 117 ? -20.732 6.124 -1.509 1.00 76.75 117 CYS A CA 1
ATOM 872 C C . CYS A 1 117 ? -21.059 7.308 -2.422 1.00 76.75 117 CYS A C 1
ATOM 874 O O . CYS A 1 117 ? -21.570 8.319 -1.937 1.00 76.75 117 CYS A O 1
ATOM 876 N N . VAL A 1 118 ? -20.774 7.197 -3.722 1.00 64.88 118 VAL A N 1
ATOM 877 C CA . VAL A 1 118 ? -21.250 8.194 -4.683 1.00 64.88 118 VAL A CA 1
ATOM 878 C C . VAL A 1 118 ? -22.775 8.179 -4.637 1.00 64.88 118 VAL A C 1
ATOM 880 O O . VAL A 1 118 ? -23.411 7.183 -4.980 1.00 64.88 118 VAL A O 1
ATOM 883 N N . SER A 1 119 ? -23.372 9.257 -4.133 1.00 55.03 119 SER A N 1
ATOM 884 C CA . SER A 1 119 ? -24.819 9.435 -4.161 1.00 55.03 119 SER A CA 1
ATOM 885 C C . SER A 1 119 ? -25.223 9.619 -5.618 1.00 55.03 119 SER A C 1
ATOM 887 O O . SER A 1 119 ? -25.004 10.694 -6.176 1.00 55.03 119 SER A O 1
ATOM 889 N N . GLY A 1 120 ? -25.749 8.560 -6.236 1.00 50.22 120 GLY A N 1
ATOM 890 C CA . GLY A 1 120 ? -26.308 8.638 -7.582 1.00 50.22 120 GLY A CA 1
ATOM 891 C C . GLY A 1 120 ? -27.391 9.712 -7.630 1.00 50.22 120 GLY A C 1
ATOM 892 O O . GLY A 1 120 ? -28.326 9.669 -6.827 1.00 50.22 120 GLY A O 1
ATOM 893 N N . GLY A 1 121 ? -27.206 10.682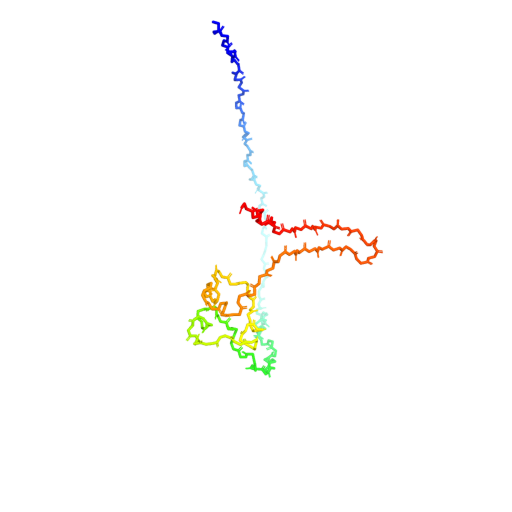 -8.526 1.00 35.16 121 GLY A N 1
ATOM 894 C CA . GLY A 1 121 ? -28.245 11.618 -8.958 1.00 35.16 121 GLY A CA 1
ATOM 895 C C . GLY A 1 121 ? -29.015 11.068 -10.149 1.00 35.16 121 GLY A C 1
ATOM 896 O O . GLY A 1 121 ? -28.452 10.189 -10.841 1.00 35.16 121 GLY A O 1
#

Foldseek 3Di:
DDDDDDDDDDDDDDDDDDDDDDDDDDDDDDDDDDDDDPPPPPDDDPPPPDPPVPDQQDLVNLLVDPDDDPVNCVSHPDDDPDDSDDPVVPVVPDDDQKDWDADPPVRHTPDIDGDPDPPDD